Protein AF-A0A0F9ILP6-F1 (afdb_monomer_lite)

Structure (mmCIF, N/CA/C/O backbone):
data_AF-A0A0F9ILP6-F1
#
_entry.id   AF-A0A0F9ILP6-F1
#
loop_
_atom_site.group_PDB
_atom_site.id
_atom_site.type_symbol
_atom_site.label_atom_id
_atom_site.label_alt_id
_atom_site.label_comp_id
_atom_site.label_asym_id
_atom_site.label_entity_id
_atom_site.label_seq_id
_atom_site.pdbx_PDB_ins_code
_atom_site.Cartn_x
_atom_site.Cartn_y
_atom_site.Cartn_z
_atom_site.occupancy
_atom_site.B_iso_or_equiv
_atom_site.auth_seq_id
_atom_site.auth_comp_id
_atom_site.auth_asym_id
_atom_site.auth_atom_id
_atom_site.pdbx_PDB_model_num
ATOM 1 N N . MET A 1 1 ? -25.224 -23.874 17.055 1.00 40.03 1 MET A N 1
ATOM 2 C CA . MET A 1 1 ? -25.182 -22.469 16.593 1.00 40.03 1 MET A CA 1
ATOM 3 C C . MET A 1 1 ? -23.735 -21.998 16.661 1.00 40.03 1 MET A C 1
ATOM 5 O O . MET A 1 1 ? -23.173 -22.018 17.746 1.00 40.03 1 MET A O 1
ATOM 9 N N . ARG A 1 2 ? -23.079 -21.706 15.528 1.00 50.47 2 ARG A N 1
ATOM 10 C CA . ARG A 1 2 ? -21.698 -21.186 15.534 1.00 50.47 2 ARG A CA 1
ATOM 11 C C . ARG A 1 2 ? -21.762 -19.667 15.650 1.00 50.47 2 ARG A C 1
ATOM 13 O O . ARG A 1 2 ? -22.311 -19.025 14.762 1.00 50.47 2 ARG A O 1
ATOM 20 N N . ASN A 1 3 ? -21.199 -19.120 16.723 1.00 43.75 3 ASN A N 1
ATOM 21 C CA . ASN A 1 3 ? -20.930 -17.692 16.844 1.00 43.75 3 ASN A CA 1
ATOM 22 C C . ASN A 1 3 ? -19.980 -17.274 15.713 1.00 43.75 3 ASN A C 1
ATOM 24 O O . ASN A 1 3 ? -18.790 -17.579 15.761 1.00 43.75 3 ASN A O 1
ATOM 28 N N . MET A 1 4 ? -20.498 -16.589 14.694 1.00 42.66 4 MET A N 1
ATOM 29 C CA . MET A 1 4 ? -19.672 -15.820 13.768 1.00 42.66 4 MET A CA 1
ATOM 30 C C . MET A 1 4 ? -19.341 -14.496 14.451 1.00 42.66 4 MET A C 1
ATOM 32 O O . MET A 1 4 ? -20.090 -13.526 14.375 1.00 42.66 4 MET A O 1
ATOM 36 N N . SER A 1 5 ? -18.233 -14.471 15.185 1.00 43.03 5 SER A N 1
ATOM 37 C CA . SER A 1 5 ? -17.630 -13.220 15.620 1.00 43.03 5 SER A CA 1
ATOM 38 C C . SER A 1 5 ? -17.171 -12.459 14.376 1.00 43.03 5 SER A C 1
ATOM 40 O O . SER A 1 5 ? -16.284 -12.911 13.654 1.00 43.03 5 SER A O 1
ATOM 42 N N . PHE A 1 6 ? -17.774 -11.297 14.110 1.00 47.53 6 PHE A N 1
ATOM 43 C CA . PHE A 1 6 ? -17.232 -10.330 13.157 1.00 47.53 6 PHE A CA 1
ATOM 44 C C . PHE A 1 6 ? -15.882 -9.858 13.701 1.00 47.53 6 PHE A C 1
ATOM 46 O O . PHE A 1 6 ? -15.794 -8.926 14.502 1.00 47.53 6 PHE A O 1
ATOM 53 N N . SER A 1 7 ? -14.810 -10.554 13.322 1.00 42.69 7 SER A N 1
ATOM 54 C CA . SER A 1 7 ? -13.457 -10.104 13.601 1.00 42.69 7 SER A CA 1
ATOM 55 C C . SER A 1 7 ? -13.302 -8.729 12.974 1.00 42.69 7 SER A C 1
ATOM 57 O O . SER A 1 7 ? -13.535 -8.557 11.776 1.00 42.69 7 SER A O 1
ATOM 59 N N . LYS A 1 8 ? -12.924 -7.758 13.804 1.00 45.00 8 LYS A N 1
ATOM 60 C CA . LYS A 1 8 ? -12.523 -6.406 13.425 1.00 45.00 8 LYS A CA 1
ATOM 61 C C . LYS A 1 8 ? -11.435 -6.529 12.352 1.00 45.00 8 LYS A C 1
ATOM 63 O O . LYS A 1 8 ? -10.256 -6.654 12.673 1.00 45.00 8 LYS A O 1
ATOM 68 N N . THR A 1 9 ? -11.828 -6.566 11.081 1.00 47.19 9 THR A N 1
ATOM 69 C CA . THR A 1 9 ? -10.886 -6.564 9.965 1.00 47.19 9 THR A CA 1
ATOM 70 C C . THR A 1 9 ? -10.394 -5.138 9.904 1.00 47.19 9 THR A C 1
ATOM 72 O O . THR A 1 9 ? -10.986 -4.283 9.258 1.00 47.19 9 THR A O 1
ATOM 75 N N . THR A 1 10 ? -9.373 -4.834 10.699 1.00 52.56 10 THR A N 1
ATOM 76 C CA . THR A 1 10 ? -8.617 -3.603 10.541 1.00 52.56 10 THR A CA 1
ATOM 77 C C . THR A 1 10 ? -8.029 -3.681 9.147 1.00 52.56 10 THR A C 1
ATOM 79 O O . THR A 1 10 ? -7.036 -4.381 8.946 1.00 52.56 10 THR A O 1
ATOM 82 N N . GLU A 1 11 ? -8.701 -3.058 8.183 1.00 66.25 11 GLU A N 1
ATOM 83 C CA . GLU A 1 11 ? -8.246 -2.958 6.806 1.00 66.25 11 GLU A CA 1
ATOM 84 C C . GLU A 1 11 ? -6.913 -2.218 6.811 1.00 66.25 11 GLU A C 1
ATOM 86 O O . GLU A 1 11 ? -6.824 -0.989 6.828 1.00 66.25 11 GLU A O 1
ATOM 91 N N . GLN A 1 12 ? -5.842 -2.997 6.919 1.00 77.69 12 GLN A N 1
ATOM 92 C CA . GLN A 1 12 ? -4.501 -2.469 6.972 1.00 77.69 12 GLN A CA 1
ATOM 93 C C . GLN A 1 12 ? -4.198 -1.896 5.593 1.00 77.69 12 GLN A C 1
ATOM 95 O O . GLN A 1 12 ? -4.039 -2.631 4.618 1.00 77.69 12 GLN A O 1
ATOM 100 N N . SER A 1 13 ? -4.173 -0.571 5.532 1.00 87.31 13 SER A N 1
ATOM 101 C CA . SER A 1 13 ? -3.869 0.175 4.324 1.00 87.31 13 SER A CA 1
ATOM 102 C C . SER A 1 13 ? -2.365 0.377 4.202 1.00 87.31 13 SER A C 1
ATOM 104 O O . SER A 1 13 ? -1.607 0.342 5.179 1.00 87.31 13 SER A O 1
ATOM 106 N N . TYR A 1 14 ? -1.914 0.567 2.975 1.00 90.81 14 TYR A N 1
ATOM 107 C CA . TYR A 1 14 ? -0.513 0.765 2.655 1.00 90.81 14 TYR A CA 1
ATOM 108 C C . TYR A 1 14 ? -0.374 1.957 1.724 1.00 90.81 14 TYR A C 1
ATOM 110 O O . TYR A 1 14 ? -1.195 2.152 0.838 1.00 90.81 14 TYR A O 1
ATOM 118 N N . VAL A 1 15 ? 0.688 2.733 1.900 1.00 91.19 15 VAL A N 1
ATOM 119 C CA . VAL A 1 15 ? 1.066 3.792 0.965 1.00 91.19 15 VAL A CA 1
ATOM 120 C C . VAL A 1 15 ? 2.247 3.327 0.122 1.00 91.19 15 VAL A C 1
ATOM 122 O O . VAL A 1 15 ? 3.212 2.755 0.648 1.00 91.19 15 VAL A O 1
ATOM 125 N N . TYR A 1 16 ? 2.173 3.558 -1.185 1.00 90.44 16 TYR A N 1
ATOM 126 C CA . TYR A 1 16 ? 3.258 3.253 -2.109 1.00 90.44 16 TYR A CA 1
ATOM 127 C C . TYR A 1 16 ? 4.352 4.329 -2.026 1.00 90.44 16 TYR A C 1
ATOM 129 O O . TYR A 1 16 ? 4.081 5.522 -2.149 1.00 90.44 16 TYR A O 1
ATOM 137 N N . ARG A 1 17 ? 5.608 3.933 -1.789 1.00 91.44 17 ARG A N 1
ATOM 138 C CA . ARG A 1 17 ? 6.725 4.861 -1.508 1.00 91.44 17 ARG A CA 1
ATOM 139 C C . ARG A 1 17 ? 7.682 5.062 -2.683 1.00 91.44 17 ARG A C 1
ATOM 141 O O . ARG A 1 17 ? 8.331 6.105 -2.764 1.00 91.44 17 ARG A O 1
ATOM 148 N N . TRP A 1 18 ? 7.869 4.038 -3.507 1.00 88.94 18 TRP A N 1
ATOM 149 C CA . TRP A 1 18 ? 8.924 4.037 -4.522 1.00 88.94 18 TRP A CA 1
ATOM 150 C C . TRP A 1 18 ? 8.611 5.013 -5.658 1.00 88.94 18 TRP A C 1
ATOM 152 O O . TRP A 1 18 ? 7.457 5.343 -5.892 1.00 88.94 18 TRP A O 1
ATOM 162 N N . GLY A 1 19 ? 9.646 5.508 -6.337 1.00 87.06 19 GLY A N 1
ATOM 163 C CA . GLY A 1 19 ? 9.495 6.566 -7.339 1.00 87.06 19 GLY A CA 1
ATOM 164 C C . GLY A 1 19 ? 10.704 6.744 -8.249 1.00 87.06 19 GLY A C 1
ATOM 165 O O . GLY A 1 19 ? 10.940 7.852 -8.709 1.00 87.06 19 GLY A O 1
ATOM 166 N N . THR A 1 20 ? 11.504 5.696 -8.460 1.00 84.31 20 THR A N 1
ATOM 167 C CA . THR A 1 20 ? 12.763 5.810 -9.220 1.00 84.31 20 THR A CA 1
ATOM 168 C C . THR A 1 20 ? 12.523 5.856 -10.728 1.00 84.31 20 THR A C 1
ATOM 170 O O . THR A 1 20 ? 13.212 6.572 -11.442 1.00 84.31 20 THR A O 1
ATOM 173 N N . ASN A 1 21 ? 11.517 5.126 -11.212 1.00 87.38 21 ASN A N 1
ATOM 174 C CA . ASN A 1 21 ? 11.157 5.073 -12.630 1.00 87.38 21 ASN A CA 1
ATOM 175 C C . ASN A 1 21 ? 9.857 5.843 -12.882 1.00 87.38 21 ASN A C 1
ATOM 177 O O . ASN A 1 21 ? 9.029 5.948 -11.977 1.00 87.38 21 ASN A O 1
ATOM 181 N N . ALA A 1 22 ? 9.621 6.285 -14.122 1.00 83.56 22 ALA A N 1
ATOM 182 C CA . ALA A 1 22 ? 8.418 7.036 -14.510 1.00 83.56 22 ALA A CA 1
ATOM 183 C C . ALA A 1 22 ? 7.111 6.368 -14.035 1.00 83.56 22 ALA A C 1
ATOM 185 O O . ALA A 1 22 ? 6.269 7.012 -13.413 1.00 83.56 22 ALA A O 1
ATOM 186 N N . LYS A 1 23 ? 7.004 5.042 -14.209 1.00 83.19 23 LYS A N 1
ATOM 187 C CA . LYS A 1 23 ? 5.867 4.245 -13.722 1.00 83.19 23 LYS A CA 1
ATOM 188 C C . LYS A 1 23 ? 5.692 4.324 -12.199 1.00 83.19 23 LYS A C 1
ATOM 190 O O . LYS A 1 23 ? 4.579 4.451 -11.708 1.00 83.19 23 LYS A O 1
ATOM 195 N N . GLN A 1 24 ? 6.785 4.245 -11.442 1.00 83.19 24 GLN A N 1
ATOM 196 C CA . GLN A 1 24 ? 6.734 4.285 -9.977 1.00 83.19 24 GLN A CA 1
ATOM 197 C C . GLN A 1 24 ? 6.425 5.688 -9.462 1.00 83.19 24 GLN A C 1
ATOM 199 O O . GLN A 1 24 ? 5.698 5.821 -8.486 1.00 83.19 24 GLN A O 1
ATOM 204 N N . SER A 1 25 ? 6.942 6.723 -10.131 1.00 83.94 25 SER A N 1
ATOM 205 C CA . SER A 1 25 ? 6.645 8.118 -9.797 1.00 83.94 25 SER A CA 1
ATOM 206 C C . SER A 1 25 ? 5.141 8.390 -9.859 1.00 83.94 25 SER A C 1
ATOM 208 O O . SER A 1 25 ? 4.589 8.962 -8.926 1.00 83.94 25 SER A O 1
ATOM 210 N N . ALA A 1 26 ? 4.459 7.857 -10.880 1.00 85.25 26 ALA A N 1
ATOM 211 C CA . ALA A 1 26 ? 3.004 7.948 -11.011 1.00 85.25 26 ALA A CA 1
ATOM 212 C C . ALA A 1 26 ? 2.224 7.211 -9.901 1.00 85.25 26 ALA A C 1
ATOM 214 O O . ALA A 1 26 ? 1.066 7.525 -9.646 1.00 85.25 26 ALA A O 1
ATOM 215 N N . MET A 1 27 ? 2.836 6.228 -9.233 1.00 83.69 27 MET A N 1
ATOM 216 C CA . MET A 1 27 ? 2.199 5.461 -8.154 1.00 83.69 27 MET A CA 1
ATOM 217 C C . MET A 1 27 ? 2.555 5.965 -6.751 1.00 83.69 27 MET A C 1
ATOM 219 O O . MET A 1 27 ? 1.949 5.544 -5.766 1.00 83.69 27 MET A O 1
ATOM 223 N N . LYS A 1 28 ? 3.552 6.841 -6.628 1.00 88.25 28 LYS A N 1
ATOM 224 C CA . LYS A 1 28 ? 4.072 7.316 -5.347 1.00 88.25 28 LYS A CA 1
ATOM 225 C C . LYS A 1 28 ? 3.014 8.104 -4.576 1.00 88.25 28 LYS A C 1
ATOM 227 O O . LYS A 1 28 ? 2.388 9.006 -5.109 1.00 88.25 28 LYS A O 1
ATOM 232 N N . GLY A 1 29 ? 2.859 7.787 -3.293 1.00 86.06 29 GLY A N 1
ATOM 233 C CA . GLY A 1 29 ? 1.906 8.446 -2.397 1.00 86.06 29 GLY A CA 1
ATOM 234 C C . GLY A 1 29 ? 0.489 7.877 -2.458 1.00 86.06 29 GLY A C 1
ATOM 235 O O . GLY A 1 29 ? -0.299 8.164 -1.563 1.00 86.06 29 GLY A O 1
ATOM 236 N N . ARG A 1 30 ? 0.185 7.019 -3.438 1.00 89.44 30 ARG A N 1
ATOM 237 C CA . ARG A 1 30 ? -1.129 6.385 -3.566 1.00 89.44 30 ARG A CA 1
ATOM 238 C C . ARG A 1 30 ? -1.363 5.346 -2.481 1.00 89.44 30 ARG A C 1
ATOM 240 O O . ARG A 1 30 ? -0.426 4.658 -2.045 1.00 89.44 30 ARG A O 1
ATOM 247 N N . ILE A 1 31 ? -2.622 5.202 -2.078 1.00 89.94 31 ILE A N 1
ATOM 248 C CA . ILE A 1 31 ? -3.025 4.223 -1.071 1.00 89.94 31 ILE A CA 1
ATOM 249 C C . ILE A 1 31 ? -3.525 2.965 -1.735 1.00 89.94 31 ILE A C 1
ATOM 251 O O . ILE A 1 31 ? -4.266 2.981 -2.713 1.00 89.94 31 ILE A O 1
ATOM 255 N N . CYS A 1 32 ? -3.121 1.850 -1.155 1.00 89.75 32 CYS A N 1
ATOM 256 C CA . CYS A 1 32 ? -3.482 0.543 -1.627 1.00 89.75 32 CYS A CA 1
ATOM 257 C C . CYS A 1 32 ? -3.794 -0.408 -0.475 1.00 89.75 32 CYS A C 1
ATOM 259 O O . CYS A 1 32 ? -3.299 -0.281 0.651 1.00 89.75 32 CYS A O 1
ATOM 261 N N . ARG A 1 33 ? -4.613 -1.404 -0.794 1.00 90.38 33 ARG A N 1
ATOM 262 C CA . ARG A 1 33 ? -4.903 -2.551 0.058 1.00 90.38 33 ARG A CA 1
ATOM 263 C C . ARG A 1 33 ? -4.225 -3.777 -0.533 1.00 90.38 33 ARG A C 1
ATOM 265 O O . ARG A 1 33 ? -4.286 -4.002 -1.738 1.00 90.38 33 ARG A O 1
ATOM 272 N N . VAL A 1 34 ? -3.589 -4.583 0.310 1.00 90.50 34 VAL A N 1
ATOM 273 C CA . VAL A 1 34 ? -2.999 -5.857 -0.124 1.00 90.50 34 VAL A CA 1
ATOM 274 C C . VAL A 1 34 ? -4.103 -6.904 -0.236 1.00 90.50 34 VAL A C 1
ATOM 276 O O . VAL A 1 34 ? -4.743 -7.227 0.762 1.00 90.50 34 VAL A O 1
ATOM 279 N N . THR A 1 35 ? -4.288 -7.455 -1.433 1.00 90.69 35 THR A N 1
ATOM 280 C CA . THR A 1 35 ? -5.302 -8.481 -1.726 1.00 90.69 35 THR A CA 1
ATOM 281 C C . THR A 1 35 ? -4.716 -9.887 -1.642 1.00 90.69 35 THR A C 1
ATOM 283 O O . THR A 1 35 ? -5.372 -10.802 -1.156 1.00 90.69 35 THR A O 1
ATOM 286 N N . ALA A 1 36 ? -3.459 -10.071 -2.059 1.00 89.12 36 ALA A N 1
ATOM 287 C CA . ALA A 1 36 ? -2.772 -11.360 -1.974 1.00 89.12 36 ALA A CA 1
ATOM 288 C C . ALA A 1 36 ? -1.268 -11.196 -1.720 1.00 89.12 36 ALA A C 1
ATOM 290 O O . ALA A 1 36 ? -0.666 -10.168 -2.038 1.00 89.12 36 ALA A O 1
ATOM 291 N N . ARG A 1 37 ? -0.639 -12.231 -1.156 1.00 91.12 37 ARG A N 1
ATOM 292 C CA . ARG A 1 37 ? 0.812 -12.295 -0.923 1.00 91.12 37 ARG A CA 1
ATOM 293 C C . ARG A 1 37 ? 1.408 -13.393 -1.792 1.00 91.12 37 ARG A C 1
ATOM 295 O O . ARG A 1 37 ? 0.967 -14.535 -1.721 1.00 91.12 37 ARG A O 1
ATOM 302 N N . GLY A 1 38 ? 2.394 -13.032 -2.604 1.00 87.62 38 GLY A N 1
ATOM 303 C CA . GLY A 1 38 ? 3.104 -13.962 -3.472 1.00 87.62 38 GLY A CA 1
ATOM 304 C C . GLY A 1 38 ? 4.397 -14.486 -2.845 1.00 87.62 38 GLY A C 1
ATOM 305 O O . GLY A 1 38 ? 4.736 -14.194 -1.694 1.00 87.62 38 GLY A O 1
ATOM 306 N N . LYS A 1 39 ? 5.151 -15.256 -3.636 1.00 86.31 39 LYS A N 1
ATOM 307 C CA . LYS A 1 39 ? 6.525 -15.679 -3.312 1.00 86.31 39 LYS A CA 1
ATOM 308 C C . LYS A 1 39 ? 7.519 -14.554 -3.654 1.00 86.31 39 LYS A C 1
ATOM 310 O O . LYS A 1 39 ? 7.173 -13.615 -4.368 1.00 86.31 39 LYS A O 1
ATOM 315 N N . LEU A 1 40 ? 8.742 -14.610 -3.115 1.00 87.69 40 LEU A N 1
ATOM 316 C CA . LEU A 1 40 ? 9.797 -13.596 -3.334 1.00 87.69 40 LEU A CA 1
ATOM 317 C C . LEU A 1 40 ? 9.409 -12.166 -2.906 1.00 87.69 40 LEU A C 1
ATOM 319 O O . LEU A 1 40 ? 9.734 -11.189 -3.571 1.00 87.69 40 LEU A O 1
ATOM 323 N N . ASN A 1 41 ? 8.709 -12.031 -1.775 1.00 89.56 41 ASN A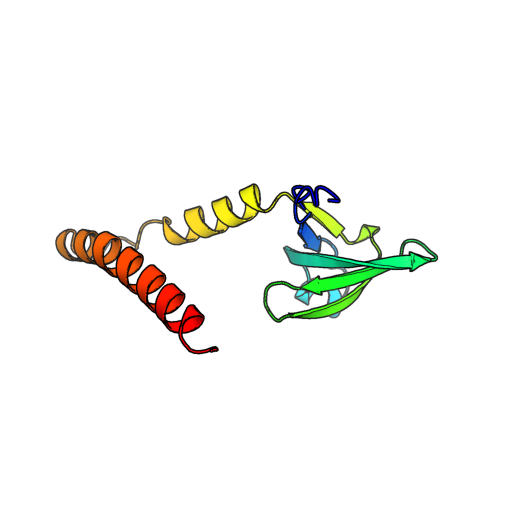 N 1
ATOM 324 C CA . ASN A 1 41 ? 8.343 -10.731 -1.198 1.00 89.56 41 ASN A CA 1
ATOM 325 C C . ASN A 1 41 ? 7.412 -9.869 -2.081 1.00 89.56 41 ASN A C 1
ATOM 327 O O . ASN A 1 41 ? 7.289 -8.665 -1.853 1.00 89.56 41 ASN A O 1
ATOM 331 N N . SER A 1 42 ? 6.736 -10.484 -3.051 1.00 90.62 42 SER A N 1
ATOM 332 C CA . SER A 1 42 ? 5.720 -9.845 -3.886 1.00 90.62 42 SER A CA 1
ATOM 333 C C . SER A 1 42 ? 4.344 -9.834 -3.210 1.00 90.62 42 SER A C 1
ATOM 335 O O . SER A 1 42 ? 4.033 -10.660 -2.344 1.00 90.62 42 SER A O 1
ATOM 337 N N . CYS A 1 43 ? 3.499 -8.888 -3.599 1.00 92.69 43 CYS A N 1
ATOM 338 C CA . CYS A 1 43 ? 2.097 -8.829 -3.213 1.00 92.69 43 CYS A CA 1
ATOM 339 C C . CYS A 1 43 ? 1.247 -8.240 -4.337 1.00 92.69 43 CYS A C 1
ATOM 341 O O . CYS A 1 43 ? 1.688 -7.336 -5.044 1.00 92.69 43 CYS A O 1
ATOM 343 N N . ALA A 1 44 ? 0.017 -8.730 -4.454 1.00 92.06 44 ALA A N 1
ATOM 344 C CA . ALA A 1 44 ? -1.007 -8.099 -5.269 1.00 92.06 44 ALA A CA 1
ATOM 345 C C . ALA A 1 44 ? -1.711 -7.036 -4.426 1.00 92.06 44 ALA A C 1
ATOM 347 O O . ALA A 1 44 ? -2.146 -7.322 -3.302 1.00 92.06 44 ALA A O 1
ATOM 348 N N . VAL A 1 45 ? -1.814 -5.828 -4.962 1.00 92.12 45 VAL A N 1
ATOM 349 C CA . VAL A 1 45 ? -2.493 -4.705 -4.323 1.00 92.12 45 VAL A CA 1
ATOM 350 C C . VAL A 1 45 ? -3.584 -4.147 -5.216 1.00 92.12 45 VAL A C 1
ATOM 352 O O . VAL A 1 45 ? -3.497 -4.234 -6.437 1.00 92.12 45 VAL A O 1
ATOM 355 N N . VAL A 1 46 ? -4.587 -3.555 -4.581 1.00 91.81 46 VAL A N 1
ATOM 356 C CA . VAL A 1 46 ? -5.623 -2.743 -5.220 1.00 91.81 46 VAL A CA 1
ATOM 357 C C . VAL A 1 46 ? -5.434 -1.314 -4.726 1.00 91.81 46 VAL A C 1
ATOM 359 O O . VAL A 1 46 ? -5.419 -1.092 -3.512 1.00 91.81 46 VAL A O 1
ATOM 362 N N . PHE A 1 47 ? -5.262 -0.358 -5.633 1.00 89.31 47 PHE A N 1
ATOM 363 C CA . PHE A 1 47 ? -5.239 1.064 -5.296 1.00 89.31 47 PHE A CA 1
ATOM 364 C C . PHE A 1 47 ? -6.655 1.556 -4.992 1.00 89.31 47 PHE A C 1
ATOM 366 O O . PHE A 1 47 ? -7.590 1.213 -5.711 1.00 89.31 47 PHE A O 1
ATOM 373 N N . LEU A 1 48 ? -6.817 2.340 -3.925 1.00 85.88 48 LEU A N 1
ATOM 374 C CA . LEU A 1 48 ? -8.133 2.826 -3.497 1.00 85.88 48 LEU A CA 1
ATOM 375 C C . LEU A 1 48 ? -8.656 3.982 -4.357 1.00 85.88 48 LEU A C 1
ATOM 377 O O . LEU A 1 48 ? -9.862 4.190 -4.371 1.00 85.88 48 LEU A O 1
ATOM 381 N N . ASP A 1 49 ? -7.778 4.691 -5.073 1.00 83.19 49 ASP A N 1
ATOM 382 C CA . ASP A 1 49 ? -8.172 5.847 -5.891 1.00 83.19 49 ASP A CA 1
ATOM 383 C C . ASP A 1 49 ? -8.997 5.411 -7.118 1.00 83.19 49 ASP A C 1
ATOM 385 O O . ASP A 1 49 ? -10.111 5.881 -7.317 1.00 83.19 49 ASP A O 1
ATOM 389 N N . ASP A 1 50 ? -8.472 4.455 -7.900 1.00 86.38 50 ASP A N 1
ATOM 390 C CA . ASP A 1 50 ? -9.055 4.034 -9.190 1.00 86.38 50 ASP A CA 1
ATOM 391 C C . ASP A 1 50 ? -9.459 2.548 -9.225 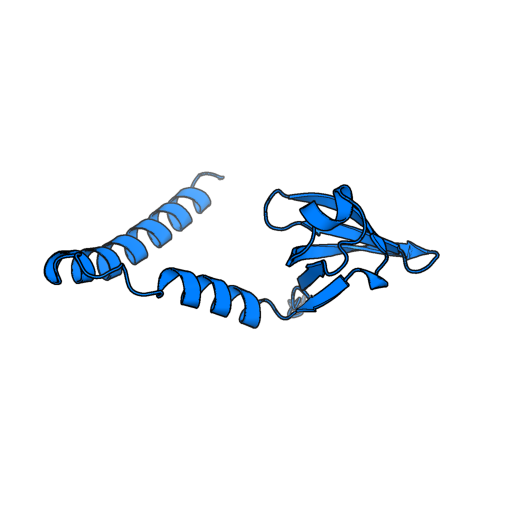1.00 86.38 50 ASP A C 1
ATOM 393 O O . ASP A 1 50 ? -9.913 2.037 -10.247 1.00 86.38 50 ASP A O 1
ATOM 397 N N . GLY A 1 51 ? -9.202 1.790 -8.155 1.00 85.50 51 GLY A N 1
ATOM 398 C CA . GLY A 1 51 ? -9.398 0.334 -8.140 1.00 85.50 51 GLY A CA 1
ATOM 399 C C . GLY A 1 51 ? -8.367 -0.463 -8.955 1.00 85.50 51 GLY A C 1
ATOM 400 O O . GLY A 1 51 ? -8.502 -1.681 -9.093 1.00 85.50 51 GLY A O 1
ATOM 401 N N . GLN A 1 52 ? -7.324 0.190 -9.483 1.00 88.00 52 GLN A N 1
ATOM 402 C CA . GLN A 1 52 ? -6.268 -0.455 -10.268 1.00 88.00 52 GLN A CA 1
ATOM 403 C C . GLN A 1 52 ? -5.574 -1.565 -9.466 1.00 88.00 52 GLN A C 1
ATOM 405 O O . GLN A 1 52 ? -5.175 -1.360 -8.317 1.00 88.00 52 GLN A O 1
ATOM 410 N N . GLN A 1 53 ? -5.373 -2.727 -10.094 1.00 92.81 53 GLN A N 1
ATOM 411 C CA . GLN A 1 53 ? -4.654 -3.852 -9.497 1.00 92.81 53 GLN A CA 1
ATOM 412 C C . GLN A 1 53 ? -3.237 -3.958 -10.048 1.00 92.81 53 GLN A C 1
ATOM 414 O O . GLN A 1 53 ? -3.039 -3.970 -11.261 1.00 92.81 53 GLN A O 1
ATOM 419 N N . GLU A 1 54 ? -2.251 -4.093 -9.165 1.00 91.19 54 GLU A N 1
ATOM 420 C CA . GLU A 1 54 ? -0.866 -4.359 -9.556 1.00 91.19 54 GLU A CA 1
ATOM 421 C C . GLU A 1 54 ? -0.193 -5.385 -8.646 1.00 91.19 54 GLU A C 1
ATOM 423 O O . GLU A 1 54 ? -0.488 -5.501 -7.456 1.00 91.19 54 GLU A O 1
ATOM 428 N N . ILE A 1 55 ? 0.778 -6.102 -9.215 1.00 92.19 55 ILE A N 1
ATOM 429 C CA . ILE A 1 55 ? 1.711 -6.934 -8.459 1.00 92.19 55 ILE A CA 1
ATOM 430 C C . ILE A 1 55 ? 2.978 -6.120 -8.228 1.00 92.19 55 ILE A C 1
ATOM 432 O O . I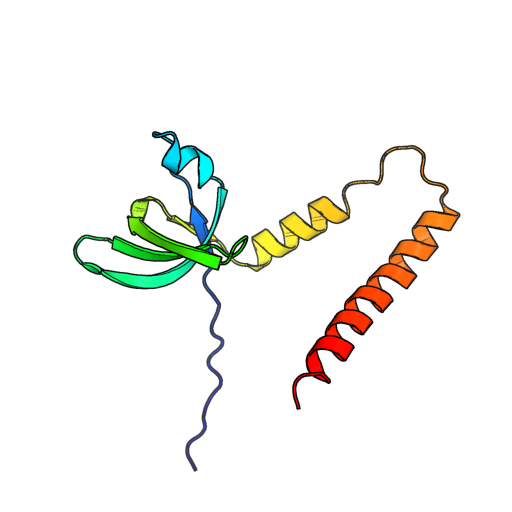LE A 1 55 ? 3.692 -5.767 -9.164 1.00 92.19 55 ILE A O 1
ATOM 436 N N . ILE A 1 56 ? 3.273 -5.849 -6.963 1.00 91.31 56 ILE A N 1
ATOM 437 C CA . ILE A 1 56 ? 4.403 -5.022 -6.549 1.00 91.31 56 ILE A CA 1
ATOM 438 C C . ILE A 1 56 ? 5.206 -5.712 -5.448 1.00 91.31 56 ILE A C 1
ATOM 440 O O . ILE A 1 56 ? 4.755 -6.658 -4.801 1.00 91.31 56 ILE A O 1
ATOM 444 N N . SER A 1 57 ? 6.424 -5.230 -5.214 1.00 90.19 57 SER A N 1
ATOM 445 C CA . SER A 1 57 ? 7.212 -5.662 -4.061 1.00 90.19 57 SER A CA 1
ATOM 446 C C . SER A 1 57 ? 6.625 -5.092 -2.772 1.00 90.19 57 SER A C 1
ATOM 448 O O . SER A 1 57 ? 6.336 -3.89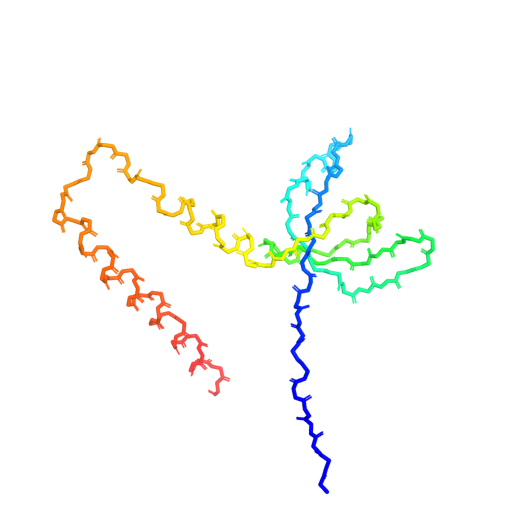8 -2.694 1.00 90.19 57 SER A O 1
ATOM 450 N N . ARG A 1 58 ? 6.546 -5.901 -1.710 1.00 89.88 58 ARG A N 1
ATOM 451 C CA . ARG A 1 58 ? 6.158 -5.425 -0.371 1.00 89.88 58 ARG A CA 1
ATOM 452 C C . ARG A 1 58 ? 7.117 -4.366 0.175 1.00 89.88 58 ARG A C 1
ATOM 454 O O . ARG A 1 58 ? 6.704 -3.555 0.993 1.00 89.88 58 ARG A O 1
ATOM 461 N N . ASN A 1 59 ? 8.363 -4.327 -0.301 1.00 90.19 59 ASN A N 1
ATOM 462 C CA . ASN A 1 59 ? 9.328 -3.289 0.079 1.00 90.19 59 ASN A CA 1
ATOM 463 C C . ASN A 1 59 ? 8.956 -1.902 -0.473 1.00 90.19 59 ASN A C 1
ATOM 465 O O . ASN A 1 59 ? 9.437 -0.890 0.041 1.00 90.19 59 ASN A O 1
ATOM 469 N N . ALA A 1 60 ? 8.108 -1.849 -1.504 1.00 88.69 60 ALA A N 1
ATOM 470 C CA . ALA A 1 60 ? 7.571 -0.602 -2.037 1.00 88.69 60 ALA A CA 1
ATOM 471 C C . ALA A 1 60 ? 6.453 -0.014 -1.165 1.00 88.69 60 ALA A C 1
ATOM 473 O O . ALA A 1 60 ? 6.078 1.143 -1.356 1.00 88.69 60 ALA A O 1
ATOM 474 N N . LEU A 1 61 ? 5.946 -0.785 -0.199 1.00 90.94 61 LEU A N 1
ATOM 475 C CA . LEU A 1 61 ? 4.803 -0.429 0.626 1.00 90.94 61 LEU A CA 1
ATOM 476 C C . LEU A 1 61 ? 5.218 -0.018 2.032 1.00 90.94 61 LEU A C 1
ATOM 478 O O . LEU A 1 61 ? 6.043 -0.662 2.681 1.00 90.94 61 LEU A O 1
ATOM 482 N N . ARG A 1 62 ? 4.565 1.020 2.550 1.00 90.88 62 ARG A N 1
ATOM 483 C CA . ARG A 1 62 ? 4.649 1.411 3.956 1.00 90.88 62 ARG A CA 1
ATOM 484 C C . ARG A 1 62 ? 3.278 1.257 4.600 1.00 90.88 62 ARG A C 1
ATOM 486 O O . ARG A 1 62 ? 2.283 1.702 4.041 1.00 90.88 62 ARG A O 1
ATOM 493 N N . LYS A 1 63 ? 3.227 0.617 5.770 1.00 89.00 63 LYS A N 1
ATOM 494 C CA . LYS A 1 63 ? 1.985 0.474 6.541 1.00 89.00 63 LYS A CA 1
ATOM 495 C C . LYS A 1 63 ? 1.458 1.855 6.926 1.00 89.00 63 LYS A C 1
ATOM 497 O O . LYS A 1 63 ? 2.228 2.685 7.407 1.00 89.00 63 LYS A O 1
ATOM 502 N N . THR A 1 64 ? 0.163 2.062 6.750 1.00 85.12 64 THR A N 1
ATOM 503 C CA . THR A 1 64 ? -0.563 3.231 7.242 1.00 85.12 64 THR A CA 1
ATOM 504 C C . THR A 1 64 ? -1.877 2.772 7.871 1.00 85.12 64 THR A C 1
ATOM 506 O O . THR A 1 64 ? -2.390 1.690 7.571 1.00 85.12 64 THR A O 1
ATOM 509 N N . ILE A 1 65 ? -2.398 3.545 8.814 1.00 76.94 65 ILE A N 1
ATOM 510 C CA . ILE A 1 65 ? -3.690 3.275 9.432 1.00 76.94 65 ILE A CA 1
ATOM 511 C C . ILE A 1 65 ? -4.694 4.177 8.716 1.00 76.94 65 ILE A C 1
ATOM 513 O O . ILE A 1 65 ? -4.441 5.366 8.567 1.00 76.94 65 ILE A O 1
ATOM 517 N N . MET A 1 66 ? -5.849 3.648 8.293 1.00 65.25 66 MET A N 1
ATOM 518 C CA . MET A 1 66 ? -6.887 4.460 7.626 1.00 65.25 66 MET A CA 1
ATOM 519 C C . MET A 1 66 ? -7.274 5.713 8.417 1.00 65.25 66 MET A C 1
ATOM 521 O O . MET A 1 66 ? -7.624 6.716 7.813 1.00 65.25 66 MET A O 1
ATOM 525 N N . LYS A 1 67 ? -7.167 5.679 9.752 1.00 61.25 67 LYS A N 1
ATOM 526 C CA . LYS A 1 67 ? -7.398 6.849 10.610 1.00 61.25 67 LYS A CA 1
ATOM 527 C C . LYS A 1 67 ? -6.476 8.019 10.264 1.00 61.25 67 LYS A C 1
ATOM 529 O O . LYS A 1 67 ? -6.933 9.153 10.269 1.00 61.25 67 LYS A O 1
ATOM 534 N N . ASP A 1 68 ? -5.222 7.738 9.922 1.00 61.94 68 ASP A N 1
ATOM 535 C CA . ASP A 1 68 ? -4.235 8.762 9.580 1.00 61.94 68 ASP A CA 1
ATOM 536 C C . ASP A 1 68 ? -4.554 9.395 8.221 1.00 61.94 68 ASP A C 1
ATOM 538 O O . ASP A 1 68 ? -4.362 10.593 8.034 1.00 61.94 68 ASP A O 1
ATOM 542 N N . HIS A 1 69 ? -5.086 8.605 7.282 1.00 61.50 69 HIS A N 1
ATOM 543 C CA . HIS A 1 69 ? -5.471 9.116 5.970 1.00 61.50 69 HIS A CA 1
ATOM 544 C C . HIS A 1 69 ? -6.818 9.836 5.974 1.00 61.50 69 HIS A C 1
ATOM 546 O O . HIS A 1 69 ? -6.928 10.911 5.404 1.00 61.50 69 HIS A O 1
ATOM 552 N N . ALA A 1 70 ? -7.827 9.278 6.647 1.00 60.84 70 ALA A N 1
ATOM 553 C CA . ALA A 1 70 ? -9.119 9.934 6.820 1.00 60.84 70 ALA A CA 1
ATOM 554 C C . ALA A 1 70 ? -8.949 11.284 7.523 1.00 60.84 70 ALA A C 1
ATOM 556 O O . ALA A 1 70 ? -9.566 12.260 7.119 1.00 60.84 70 ALA A O 1
ATOM 557 N N . LYS A 1 71 ? -8.054 11.355 8.518 1.00 62.22 71 LYS A N 1
ATOM 558 C CA . LYS A 1 71 ? -7.672 12.619 9.141 1.00 62.22 71 LYS A CA 1
ATOM 559 C C . LYS A 1 71 ? -7.037 13.577 8.131 1.00 62.22 71 LYS A C 1
ATOM 561 O O . LYS A 1 71 ? -7.482 14.706 8.045 1.00 62.22 71 LYS A O 1
ATOM 566 N N . ARG A 1 72 ? -6.068 13.121 7.328 1.00 62.28 72 ARG A N 1
ATOM 567 C CA . ARG A 1 72 ? -5.429 13.962 6.303 1.00 62.28 72 ARG A CA 1
ATOM 568 C C . ARG A 1 72 ? -6.420 14.506 5.268 1.00 62.28 72 ARG A C 1
ATOM 570 O O . ARG A 1 72 ? -6.330 15.671 4.919 1.00 62.28 72 ARG A O 1
ATOM 577 N N . LEU A 1 73 ? -7.358 13.682 4.804 1.00 64.00 73 LEU A N 1
ATOM 578 C CA . LEU A 1 73 ? -8.397 14.116 3.868 1.00 64.00 73 LEU A CA 1
ATOM 579 C C . LEU A 1 73 ? -9.351 15.136 4.500 1.00 64.00 73 LEU A C 1
ATOM 581 O O . LEU A 1 73 ? -9.731 16.095 3.843 1.00 64.00 73 LEU A O 1
ATOM 585 N N . LEU A 1 74 ? -9.736 14.941 5.764 1.00 62.62 74 LEU A N 1
ATOM 586 C CA . LEU A 1 74 ? -10.564 15.907 6.488 1.00 62.62 74 LEU A CA 1
ATOM 587 C C . LEU A 1 74 ? -9.804 17.218 6.734 1.00 62.62 74 LEU A C 1
ATOM 589 O O . LEU A 1 74 ? -10.362 18.276 6.487 1.00 62.62 74 LEU A O 1
ATOM 593 N N . ASP A 1 75 ? -8.519 17.151 7.091 1.00 61.50 75 ASP A N 1
ATOM 594 C CA . ASP A 1 75 ? -7.655 18.329 7.244 1.00 61.50 75 ASP A CA 1
ATOM 595 C C . ASP A 1 75 ? -7.485 19.095 5.906 1.00 61.50 75 ASP A C 1
ATOM 597 O O . ASP A 1 75 ? -7.322 20.311 5.912 1.00 61.50 75 ASP A O 1
ATOM 601 N N . GLU A 1 76 ? -7.538 18.411 4.752 1.00 60.72 76 GLU A N 1
ATOM 602 C CA . GLU A 1 76 ? -7.533 19.037 3.416 1.00 60.72 76 GLU A CA 1
ATOM 603 C C . GLU A 1 76 ? -8.884 19.683 3.050 1.00 60.72 76 GLU A C 1
ATOM 605 O O . GLU A 1 76 ? -8.904 20.669 2.319 1.00 60.72 76 GLU A O 1
ATOM 610 N N . VAL A 1 77 ? -10.008 19.170 3.564 1.00 62.62 77 VAL A N 1
ATOM 611 C CA . VAL A 1 77 ? -11.350 19.762 3.378 1.00 62.62 77 VAL A CA 1
ATOM 612 C C . VAL A 1 77 ? -11.591 20.935 4.336 1.00 62.62 77 VAL A C 1
ATOM 614 O O . VAL A 1 77 ? -12.257 21.899 3.965 1.00 62.62 77 VAL A O 1
ATOM 617 N N . ASP A 1 78 ? -11.021 20.873 5.539 1.00 53.97 78 A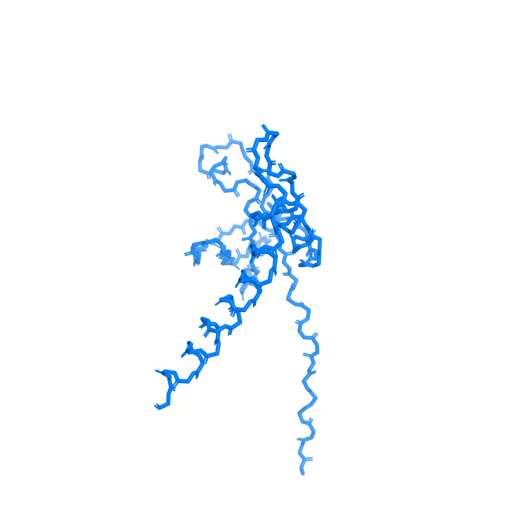SP A N 1
ATOM 618 C CA . ASP A 1 78 ? -11.052 21.938 6.547 1.00 53.97 78 ASP A CA 1
ATOM 619 C C . ASP A 1 78 ? -9.943 22.988 6.331 1.00 53.97 78 ASP A C 1
ATOM 621 O O . ASP A 1 78 ? -9.832 23.948 7.099 1.00 53.97 78 ASP A O 1
ATOM 625 N N . ALA A 1 79 ? -9.120 22.827 5.286 1.00 59.19 79 ALA A N 1
ATOM 626 C CA . ALA A 1 79 ? -8.176 23.843 4.850 1.00 59.19 79 ALA A CA 1
ATOM 627 C C . ALA A 1 79 ? -8.965 25.071 4.372 1.00 59.19 79 ALA A C 1
ATOM 629 O O . ALA A 1 79 ? -9.527 25.076 3.279 1.00 59.19 79 ALA A O 1
ATOM 630 N N . ASP A 1 80 ? -9.022 26.063 5.263 1.00 63.06 80 ASP A N 1
ATOM 631 C CA . ASP A 1 80 ? -9.620 27.394 5.148 1.00 63.06 80 ASP A CA 1
ATOM 632 C C . ASP A 1 80 ? -10.009 27.773 3.702 1.00 63.06 80 ASP A C 1
ATOM 634 O O . ASP A 1 80 ? -9.116 27.965 2.865 1.00 63.06 80 ASP A O 1
ATOM 638 N N . PRO A 1 81 ? -11.315 27.859 3.359 1.00 58.28 81 PRO A N 1
ATOM 639 C CA . PRO A 1 81 ? -11.709 28.356 2.051 1.00 58.28 81 PRO A CA 1
ATOM 640 C C . PRO A 1 81 ? -11.163 29.778 1.960 1.00 58.28 81 PRO A C 1
ATOM 642 O O . PRO A 1 81 ? -11.549 30.631 2.754 1.00 58.28 81 PRO A O 1
ATOM 645 N N . GLY A 1 82 ? -10.202 29.985 1.055 1.00 56.50 82 GLY A N 1
ATOM 646 C CA . GLY A 1 82 ? -9.355 31.176 1.018 1.00 56.50 82 GLY A CA 1
ATOM 647 C C . GLY A 1 82 ? -10.107 32.501 1.217 1.00 56.50 82 GLY A C 1
ATOM 648 O O . GLY A 1 82 ? -11.307 32.594 0.950 1.00 56.50 82 GLY A O 1
ATOM 649 N N . PRO A 1 83 ? -9.405 33.551 1.673 1.00 52.28 83 PRO A N 1
ATOM 650 C CA . PRO A 1 83 ? -10.028 34.771 2.170 1.00 52.28 83 PRO A CA 1
ATOM 651 C C . PRO A 1 83 ? -10.911 35.403 1.088 1.00 52.28 83 PRO A C 1
ATOM 653 O O . PRO A 1 83 ? -10.410 35.940 0.102 1.00 52.28 83 PRO A O 1
ATOM 656 N N . GLY A 1 84 ? -12.232 35.310 1.257 1.00 58.78 84 GLY A N 1
ATOM 657 C CA . GLY A 1 84 ? -13.196 35.834 0.286 1.00 58.78 84 GLY A CA 1
ATOM 658 C C . GLY A 1 84 ? -14.578 35.180 0.277 1.00 58.78 84 GLY A C 1
ATOM 659 O O . GLY A 1 84 ? -15.446 35.654 -0.450 1.00 58.78 84 GLY A O 1
ATOM 660 N N . VAL A 1 85 ? -14.818 34.122 1.058 1.00 56.81 85 VAL A N 1
ATOM 661 C CA . VAL A 1 85 ? -16.159 33.527 1.171 1.00 56.81 85 VAL A CA 1
ATOM 662 C C . VAL A 1 85 ? -16.934 34.202 2.301 1.00 56.81 85 VAL A C 1
ATOM 664 O O . VAL A 1 85 ? -16.465 34.265 3.435 1.00 56.81 85 VAL A O 1
ATOM 667 N N . ASP A 1 86 ? -18.119 34.717 1.976 1.00 59.00 86 ASP A N 1
ATOM 668 C CA . ASP A 1 86 ? -19.020 35.365 2.925 1.00 59.00 86 ASP A CA 1
ATOM 669 C C . ASP A 1 86 ? -19.357 34.429 4.121 1.00 59.00 86 ASP A C 1
ATOM 671 O O . ASP A 1 86 ? -19.700 33.257 3.901 1.00 59.00 86 ASP A O 1
ATOM 675 N N . PRO A 1 87 ? -19.270 34.901 5.385 1.00 60.44 87 PRO A N 1
ATOM 676 C CA . PRO A 1 87 ? -19.463 34.067 6.579 1.00 60.44 87 PRO A CA 1
ATOM 677 C C . PRO A 1 87 ? -20.850 33.415 6.689 1.00 60.44 87 PRO A C 1
ATOM 679 O O . PRO A 1 87 ? -21.022 32.430 7.418 1.00 60.44 87 PRO A O 1
ATOM 682 N N . GLU A 1 88 ? -21.859 33.952 6.003 1.00 59.50 88 GLU A N 1
ATOM 683 C CA . GLU A 1 88 ? -23.219 33.414 5.986 1.00 59.50 88 GLU A CA 1
ATOM 684 C C . GLU A 1 88 ? -23.323 32.203 5.044 1.00 59.50 88 GLU A C 1
ATOM 686 O O . GLU A 1 88 ? -23.996 31.213 5.353 1.00 59.50 88 GLU A O 1
ATOM 691 N N . PHE A 1 89 ? -22.538 32.200 3.961 1.00 52.12 89 PHE A N 1
ATOM 692 C CA . PHE A 1 89 ? -22.419 31.074 3.032 1.00 52.12 89 PHE A CA 1
ATOM 693 C C . PHE A 1 89 ? -21.701 29.871 3.675 1.00 52.12 89 PHE A C 1
ATOM 695 O O . PHE A 1 89 ? -22.117 28.725 3.490 1.00 52.12 89 PHE A O 1
ATOM 702 N N . GLN A 1 90 ? -20.688 30.115 4.517 1.00 52.62 90 GLN A N 1
ATOM 703 C CA . GLN A 1 90 ? -19.940 29.076 5.251 1.00 52.62 90 GLN A CA 1
ATOM 704 C C . GLN A 1 90 ? -20.829 28.217 6.169 1.00 52.62 90 GLN A C 1
ATOM 706 O O . GLN A 1 90 ? -20.682 26.993 6.222 1.00 52.62 90 GLN A O 1
ATOM 711 N N . LYS A 1 91 ? -21.795 28.827 6.866 1.00 55.88 91 LYS A N 1
ATOM 712 C CA . LYS A 1 91 ? -22.712 28.105 7.770 1.00 55.88 91 LYS A CA 1
ATOM 713 C C . LYS A 1 91 ? -23.696 27.219 7.002 1.00 55.88 91 LYS A C 1
ATOM 715 O O . LYS A 1 91 ? -24.000 26.110 7.443 1.00 55.88 91 LYS A O 1
ATOM 720 N N . SER A 1 92 ? -24.124 27.670 5.822 1.00 48.56 92 SER A N 1
ATOM 721 C CA . SER A 1 92 ? -25.000 26.909 4.929 1.00 48.56 92 SER A CA 1
ATOM 722 C C . SER A 1 92 ? -24.314 25.656 4.368 1.00 48.56 92 SER A C 1
ATOM 724 O O . SER A 1 92 ? -24.935 24.596 4.317 1.00 48.56 92 SER A O 1
ATOM 726 N N . TRP A 1 93 ? -23.017 25.711 4.037 1.00 46.72 93 TRP A N 1
ATOM 727 C CA . TRP A 1 93 ? -22.270 24.554 3.513 1.00 46.72 93 TRP A CA 1
ATOM 728 C C . TRP A 1 93 ? -21.999 23.465 4.552 1.00 46.72 93 TRP A C 1
ATOM 730 O O . TRP A 1 93 ? -22.119 22.281 4.238 1.00 46.72 93 TRP A O 1
ATOM 740 N N . ILE A 1 94 ? -21.706 23.826 5.803 1.00 54.75 94 ILE A N 1
ATOM 741 C CA . ILE A 1 94 ? -21.484 22.838 6.875 1.00 54.75 94 ILE A CA 1
ATOM 742 C C . ILE A 1 94 ? -22.788 22.091 7.206 1.00 54.75 94 ILE A C 1
ATOM 744 O O . ILE A 1 94 ? -22.763 20.898 7.522 1.00 54.75 94 ILE A O 1
ATOM 748 N N . GLN A 1 95 ? -23.936 22.763 7.088 1.00 48.47 95 GLN A N 1
ATOM 749 C CA . GLN A 1 95 ? -25.248 22.172 7.354 1.00 48.47 95 GLN A CA 1
ATOM 750 C C . GLN A 1 95 ? -25.807 21.419 6.133 1.00 48.47 95 GLN A C 1
ATOM 752 O O . GLN A 1 95 ? -26.327 20.315 6.282 1.00 48.47 95 GLN A O 1
ATOM 757 N N . THR A 1 96 ? -25.613 21.940 4.919 1.00 51.03 96 THR A N 1
ATOM 758 C CA . THR A 1 96 ? -26.110 21.345 3.664 1.00 51.03 96 THR A CA 1
ATOM 759 C C . THR A 1 96 ? -25.203 20.222 3.153 1.00 51.03 96 THR A C 1
ATOM 761 O O . THR A 1 96 ? -25.698 19.178 2.743 1.00 51.03 96 THR A O 1
ATOM 764 N N . GLY A 1 97 ? -23.876 20.350 3.257 1.00 50.19 97 GLY A N 1
ATOM 765 C CA . GLY A 1 97 ? -22.916 19.336 2.799 1.00 50.19 97 GLY A CA 1
ATOM 766 C C . GLY A 1 97 ? -22.983 18.029 3.596 1.00 50.19 97 GLY A C 1
ATOM 767 O O . GLY A 1 97 ? -22.917 16.943 3.020 1.00 50.19 97 GLY A O 1
ATOM 768 N N . ARG A 1 98 ? -23.217 18.110 4.915 1.00 51.66 98 ARG A N 1
ATOM 769 C CA . ARG A 1 98 ? -23.422 16.925 5.769 1.00 51.66 98 ARG A CA 1
ATOM 770 C C . ARG A 1 98 ? -24.732 16.207 5.450 1.00 51.66 98 ARG A C 1
ATOM 772 O O . ARG A 1 98 ? -24.770 14.982 5.508 1.00 51.66 98 ARG A O 1
ATOM 779 N N . ILE A 1 99 ? -25.778 16.948 5.082 1.00 52.69 99 ILE A N 1
ATOM 780 C CA . ILE A 1 99 ? -27.080 16.386 4.702 1.00 52.69 99 ILE A CA 1
ATOM 781 C C . ILE A 1 99 ? -27.017 15.788 3.290 1.00 52.69 99 ILE A C 1
ATOM 783 O O . ILE A 1 99 ? -27.464 14.660 3.103 1.00 52.69 99 ILE A O 1
ATOM 787 N N . CYS A 1 100 ? -26.399 16.463 2.317 1.00 48.84 100 CYS A N 1
ATOM 788 C CA . CYS A 1 100 ? -26.274 15.967 0.942 1.00 48.84 100 CYS A CA 1
ATOM 789 C C . CYS A 1 100 ? -25.409 14.702 0.841 1.00 48.84 100 CYS A C 1
ATOM 791 O O . CYS A 1 100 ? -25.785 13.768 0.134 1.00 48.84 100 CYS A O 1
ATOM 793 N N . ALA A 1 101 ? -24.296 14.625 1.581 1.00 54.28 101 ALA A N 1
ATOM 794 C CA . ALA A 1 101 ? -23.462 13.422 1.617 1.00 54.28 101 ALA A CA 1
ATOM 795 C C . ALA A 1 101 ? -24.200 12.227 2.249 1.00 54.28 101 ALA A C 1
AT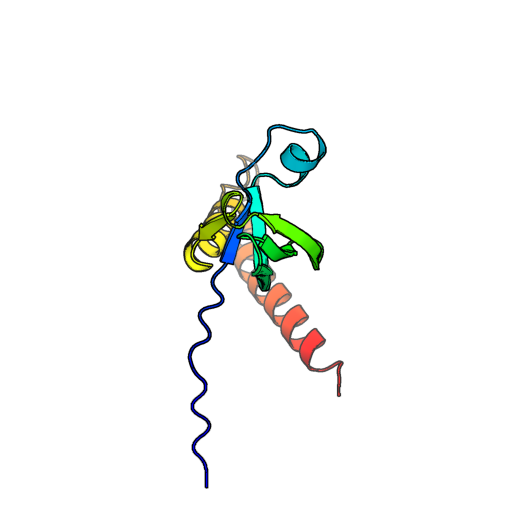OM 797 O O . ALA A 1 101 ? -24.115 11.107 1.745 1.00 54.28 101 ALA A O 1
ATOM 798 N N . LEU A 1 102 ? -24.980 12.466 3.310 1.00 54.62 102 LEU A N 1
ATOM 799 C CA . LEU A 1 102 ? -25.799 11.429 3.940 1.00 54.62 102 LEU A CA 1
ATOM 800 C C . LEU A 1 102 ? -26.963 10.992 3.031 1.00 54.62 102 LEU A C 1
ATOM 802 O O . LEU A 1 102 ? -27.268 9.805 2.956 1.00 54.62 102 LEU A O 1
ATOM 806 N N . PHE A 1 103 ? -27.582 11.925 2.302 1.00 52.84 103 PHE A N 1
ATOM 807 C CA . PHE A 1 103 ? -28.708 11.649 1.405 1.00 52.84 103 PHE A CA 1
ATOM 808 C C . PHE A 1 103 ? -28.279 10.864 0.158 1.00 52.84 103 PHE A C 1
ATOM 810 O O . PHE A 1 103 ? -28.949 9.903 -0.221 1.00 52.84 103 PHE A O 1
ATOM 817 N N . LEU A 1 104 ? -27.126 11.192 -0.437 1.00 55.28 104 LEU A N 1
ATOM 818 C CA . LEU A 1 104 ? -26.541 10.400 -1.526 1.00 55.28 104 LEU A CA 1
ATOM 819 C C . LEU A 1 104 ? -26.169 8.986 -1.058 1.00 55.28 104 LEU A C 1
ATOM 821 O O . LEU A 1 104 ? -26.439 8.018 -1.765 1.00 55.28 104 LEU A O 1
ATOM 825 N N . TYR A 1 105 ? -25.631 8.851 0.157 1.00 55.44 105 TYR A N 1
ATOM 826 C CA . TYR A 1 105 ? -25.292 7.550 0.733 1.00 55.44 105 TYR A CA 1
ATOM 827 C C . TYR A 1 105 ? -26.534 6.683 1.020 1.00 55.44 105 TYR A C 1
ATOM 829 O O . TYR A 1 105 ? -26.551 5.500 0.690 1.00 55.44 105 TYR A O 1
ATOM 837 N N . ILE A 1 106 ? -27.610 7.263 1.564 1.00 56.62 106 ILE A N 1
ATOM 838 C CA . ILE A 1 106 ? -28.869 6.544 1.837 1.00 56.62 106 ILE A CA 1
ATOM 839 C C . ILE A 1 106 ? -29.590 6.156 0.536 1.00 56.62 106 ILE A C 1
ATOM 841 O O . ILE A 1 106 ? -30.118 5.049 0.429 1.00 56.62 106 ILE A O 1
ATOM 845 N N . THR A 1 107 ? -29.580 7.024 -0.478 1.00 54.34 107 THR A N 1
ATOM 846 C CA . THR A 1 107 ? -30.228 6.737 -1.771 1.00 54.34 107 THR A CA 1
ATOM 847 C C . THR A 1 107 ? -29.478 5.647 -2.548 1.00 54.34 107 THR A C 1
ATOM 849 O O . THR A 1 107 ? -30.105 4.770 -3.144 1.00 54.34 107 THR A O 1
ATOM 852 N N . ALA A 1 108 ? -28.143 5.626 -2.475 1.00 55.06 108 ALA A N 1
ATOM 853 C CA . ALA A 1 108 ? -27.323 4.568 -3.069 1.00 55.06 108 ALA A CA 1
ATOM 854 C C . ALA A 1 108 ? -27.553 3.189 -2.419 1.00 55.06 108 ALA A C 1
ATOM 856 O O . ALA A 1 108 ? -27.465 2.171 -3.101 1.00 55.06 108 ALA A O 1
ATOM 857 N N . LEU A 1 109 ? -27.890 3.139 -1.124 1.00 56.34 109 LEU A N 1
ATOM 858 C CA . LEU A 1 109 ? -28.177 1.885 -0.417 1.00 56.34 109 LEU A CA 1
ATOM 859 C C . LEU A 1 109 ? -29.577 1.317 -0.710 1.00 56.34 109 LEU A C 1
ATOM 861 O O . LEU A 1 109 ? -29.740 0.102 -0.683 1.00 56.34 109 LEU A O 1
ATOM 865 N N . ASN A 1 110 ? -30.565 2.159 -1.033 1.00 53.16 110 ASN A N 1
ATOM 866 C CA . ASN A 1 110 ? -31.934 1.721 -1.353 1.00 53.16 110 ASN A CA 1
ATOM 867 C C . ASN A 1 110 ? -32.168 1.392 -2.838 1.00 53.16 110 ASN A C 1
ATOM 869 O O . ASN A 1 110 ? -33.227 0.884 -3.183 1.00 53.16 110 ASN A O 1
ATOM 873 N N . SER A 1 111 ? -31.201 1.665 -3.718 1.00 52.78 111 SER A N 1
ATOM 874 C CA . SER A 1 111 ? -31.338 1.438 -5.169 1.00 52.78 111 SER A CA 1
ATOM 875 C C . SER A 1 111 ? -30.830 0.063 -5.634 1.00 52.78 111 SER A C 1
ATOM 877 O O . SER A 1 111 ? -30.698 -0.163 -6.832 1.00 52.78 111 SER A O 1
ATOM 879 N N . ASN A 1 112 ? -30.502 -0.843 -4.705 1.00 50.62 112 ASN A N 1
ATOM 880 C CA . ASN A 1 112 ? -29.905 -2.156 -4.992 1.00 50.62 112 ASN A CA 1
ATOM 881 C C . ASN A 1 112 ? -30.692 -3.320 -4.348 1.00 50.62 112 ASN A C 1
ATOM 883 O O . ASN A 1 112 ? -30.116 -4.325 -3.927 1.00 50.62 112 ASN A O 1
ATOM 887 N N . SER A 1 113 ? -32.014 -3.177 -4.241 1.00 47.44 113 SER A N 1
ATOM 888 C CA . SER A 1 113 ? -32.960 -4.243 -3.877 1.00 47.44 113 SER A CA 1
ATOM 889 C C . SER A 1 113 ? -34.124 -4.275 -4.852 1.00 47.44 113 SER A C 1
ATOM 891 O O . SER A 1 113 ? -34.532 -3.181 -5.299 1.00 47.44 113 SER A O 1
#

Secondary structure (DSSP, 8-state):
------------EEEE---SSHHHHHHTT-EEEEEEE-STTEEEEEETTT--EEEEEGGGEEEE-HHHHHHHHHHHHSS---TT--HHHHHHHHHHHHHHHHHHHHHHHHT--

Organism: NCBI:txid412755

Sequence (113 aa):
MRNMSFSKTTEQSYVYRWGTNAKQSAMKGRICRVTARGKLNSCAVVFLDDGQQEIISRNALRKTIMKDHAKRLLDEVDADPGPGVDPEFQKSWIQTGRICALFLYITALNSNS

Foldseek 3Di:
DDPPDPPPPQQWKKAFDDCPDPVSVVRHRFIWGFPAADPPQWTWIATPPPRDIDIDHCVRIDTDGVVVVVVVVVVVVVPPPPPDDDPVVVVVCVVVVVVVVVVVVVVVVVVPD

pLDDT: mean 70.63, std 17.58, range [40.03, 92.81]

Radius of gyration: 19.47 Å; chains: 1; bounding box: 46×58×31 Å